Protein AF-A0A9R1GLZ3-F1 (afdb_monomer_lite)

Sequence (143 aa):
FGFINCVEELAMEYKHQEWQSCFQKQGLNPKPVMECYKSEHGHKLSLKYGRQTDALLPRHTSVPWVVVDSKPLYDNFGDFVAYICKAYKGRPPKICQHKQPGRGYPTARQAAEAGNRVGYNSGDFVLNDGVDDRTKRARANDN

Secondary structure (DSSP, 8-state):
-HHHHHHHHHHHTT-GGGTTHHHHHTT--HHHHHHHHHSHHHHHHHHHHHHHHHT-BSPP-SSS--EETTEE-GGGGGGHHHHHHHH--S---GGGG---SSS-PPPTTTS-------B----------TTHHHHHHTTSS--

pLDDT: mean 79.14, std 20.53, range [38.53, 98.12]

Structure (mmCIF, N/CA/C/O backbone):
data_AF-A0A9R1GLZ3-F1
#
_entry.id   AF-A0A9R1GLZ3-F1
#
loop_
_atom_site.group_PDB
_atom_site.id
_atom_site.type_symbol
_atom_site.label_atom_id
_atom_site.label_alt_id
_atom_site.label_comp_id
_atom_site.label_asym_id
_atom_site.label_entity_id
_atom_site.label_seq_id
_atom_site.pdbx_PDB_ins_code
_atom_site.Cartn_x
_atom_site.Cartn_y
_atom_site.Cartn_z
_atom_site.occupan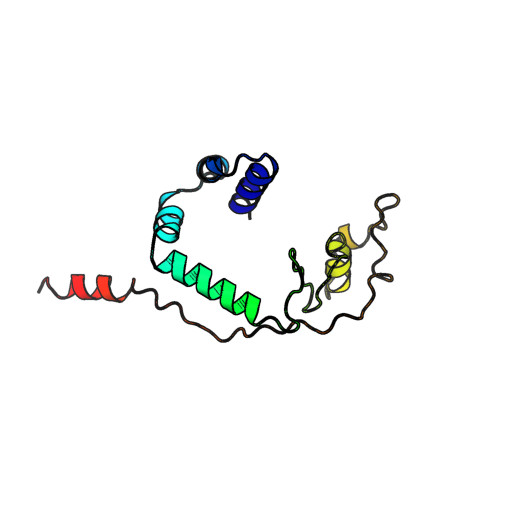cy
_atom_site.B_iso_or_equiv
_atom_site.auth_seq_id
_atom_site.auth_comp_id
_atom_site.auth_asym_id
_atom_site.auth_atom_id
_atom_site.pdbx_PDB_model_num
ATOM 1 N N . PHE A 1 1 ? -9.657 1.936 -3.158 1.00 87.50 1 PHE A N 1
ATOM 2 C CA . PHE A 1 1 ? -8.723 2.484 -2.152 1.00 87.50 1 PHE A CA 1
ATOM 3 C C . PHE A 1 1 ? -9.203 3.778 -1.476 1.00 87.50 1 PHE A C 1
ATOM 5 O O . PHE A 1 1 ? -8.446 4.324 -0.692 1.00 87.50 1 PHE A O 1
ATOM 12 N N . GLY A 1 2 ? -10.447 4.249 -1.679 1.00 95.25 2 GLY A N 1
ATOM 13 C CA . GLY A 1 2 ? -10.889 5.559 -1.160 1.00 95.25 2 GLY A CA 1
ATOM 14 C C . GLY A 1 2 ? -10.737 5.754 0.355 1.00 95.25 2 GLY A C 1
ATOM 15 O O . GLY A 1 2 ? -10.261 6.797 0.787 1.00 95.25 2 GLY A O 1
ATOM 16 N N . PHE A 1 3 ? -11.038 4.728 1.160 1.00 96.31 3 PHE A N 1
ATOM 17 C CA . PHE A 1 3 ? -10.836 4.790 2.612 1.00 96.31 3 PHE A CA 1
ATOM 18 C C . PHE A 1 3 ? -9.365 4.962 3.005 1.00 96.31 3 PHE A C 1
ATOM 20 O O . PHE A 1 3 ? -9.052 5.862 3.772 1.00 96.31 3 PHE A O 1
ATOM 27 N N . ILE A 1 4 ? -8.469 4.142 2.446 1.00 96.19 4 ILE A N 1
ATOM 28 C CA . ILE A 1 4 ? -7.028 4.218 2.730 1.00 96.19 4 ILE A CA 1
ATOM 29 C C . ILE A 1 4 ? -6.481 5.582 2.305 1.00 96.19 4 ILE A C 1
ATOM 31 O O . ILE A 1 4 ? -5.849 6.241 3.114 1.00 96.19 4 ILE A O 1
ATOM 35 N N . ASN A 1 5 ? -6.804 6.053 1.096 1.00 96.81 5 ASN A N 1
ATOM 36 C CA . ASN A 1 5 ? -6.349 7.364 0.623 1.00 96.81 5 ASN A CA 1
ATOM 37 C C . ASN A 1 5 ? -6.792 8.498 1.556 1.00 96.81 5 ASN A C 1
ATOM 39 O O . ASN A 1 5 ? -5.991 9.361 1.878 1.00 96.81 5 ASN A O 1
ATOM 43 N N . CYS A 1 6 ? -8.035 8.461 2.042 1.00 97.88 6 CYS A N 1
ATOM 44 C CA . CYS A 1 6 ? -8.518 9.438 3.014 1.00 97.88 6 CYS A CA 1
ATOM 45 C C . CYS A 1 6 ? -7.724 9.399 4.334 1.00 97.88 6 CYS A C 1
ATOM 47 O O . CYS A 1 6 ? -7.429 10.445 4.909 1.00 97.88 6 CYS A O 1
ATOM 49 N N . VAL A 1 7 ? -7.372 8.204 4.825 1.00 97.56 7 VAL A N 1
ATOM 50 C CA . VAL A 1 7 ? -6.553 8.056 6.040 1.00 97.56 7 VAL A CA 1
ATOM 51 C C . VAL A 1 7 ? -5.131 8.576 5.809 1.00 97.56 7 VAL A C 1
ATOM 53 O O . VAL A 1 7 ? -4.612 9.294 6.660 1.00 97.56 7 VAL A O 1
ATOM 56 N N . GLU A 1 8 ? -4.525 8.267 4.661 1.00 96.12 8 GLU A N 1
ATOM 57 C CA . GLU A 1 8 ? -3.194 8.759 4.278 1.00 96.12 8 GLU A CA 1
ATOM 58 C C . GLU A 1 8 ? -3.171 10.287 4.114 1.00 96.12 8 GLU A C 1
ATOM 60 O O . GLU A 1 8 ? -2.243 10.942 4.577 1.00 96.12 8 GLU A O 1
ATOM 65 N N . GLU A 1 9 ? -4.214 10.888 3.534 1.00 96.44 9 GLU A N 1
ATOM 66 C CA . GLU A 1 9 ? -4.362 12.349 3.452 1.00 96.44 9 GLU A CA 1
ATOM 67 C C . GLU A 1 9 ? -4.380 12.989 4.847 1.00 96.44 9 GLU A C 1
ATOM 69 O O . GLU A 1 9 ? -3.628 13.926 5.112 1.00 96.44 9 GLU A O 1
ATOM 74 N N . LEU A 1 10 ? -5.167 12.439 5.778 1.00 97.38 10 LEU A N 1
ATOM 75 C CA . LEU A 1 10 ? -5.166 12.902 7.170 1.00 97.38 10 LEU A CA 1
ATOM 76 C C . LEU A 1 10 ? -3.803 12.705 7.840 1.00 97.38 10 LEU A C 1
ATOM 78 O O . LEU A 1 10 ? -3.405 13.528 8.663 1.00 97.38 10 LEU A O 1
ATOM 82 N N . ALA A 1 11 ? -3.077 11.641 7.497 1.00 94.62 11 ALA A N 1
ATOM 83 C CA . ALA A 1 11 ? -1.736 11.415 8.011 1.00 94.62 11 ALA A CA 1
ATOM 84 C C . ALA A 1 11 ? -0.736 12.466 7.506 1.00 94.62 11 ALA A C 1
ATOM 86 O O . ALA A 1 11 ? 0.059 12.970 8.297 1.00 94.62 11 ALA A O 1
ATOM 87 N N . MET A 1 12 ? -0.824 12.855 6.232 1.00 94.62 12 MET A N 1
ATOM 88 C CA . MET A 1 12 ? -0.027 13.943 5.652 1.00 94.62 12 MET A CA 1
ATOM 89 C C . MET A 1 12 ? -0.351 15.309 6.273 1.00 94.62 12 MET A C 1
ATOM 91 O O . MET A 1 12 ? 0.517 16.175 6.349 1.00 94.62 12 MET A O 1
ATOM 95 N N . GLU A 1 13 ? -1.581 15.497 6.754 1.00 96.38 13 GLU A N 1
ATOM 96 C CA . GLU A 1 13 ? -2.011 16.682 7.507 1.00 96.38 13 GLU A CA 1
ATOM 97 C C . GLU A 1 13 ? -1.688 16.615 9.014 1.00 96.38 13 GLU A C 1
ATOM 99 O O . GLU A 1 13 ? -2.083 17.512 9.760 1.00 96.38 13 GLU A O 1
ATOM 104 N N . TYR A 1 14 ? -0.995 15.569 9.484 1.00 95.56 14 TYR A N 1
ATOM 105 C CA . TYR A 1 14 ? -0.711 15.304 10.905 1.00 95.56 14 TYR A CA 1
ATOM 106 C C . TYR A 1 14 ? -1.964 15.105 11.784 1.00 95.56 14 TYR A C 1
ATOM 108 O O . TYR A 1 14 ? -1.918 15.245 13.007 1.00 95.56 14 TYR A O 1
ATOM 116 N N . LYS A 1 15 ? -3.091 14.712 11.182 1.00 97.06 15 LYS A N 1
ATOM 117 C CA . LYS A 1 15 ? -4.390 14.459 11.834 1.00 97.06 15 LYS A CA 1
ATOM 118 C C . LYS A 1 15 ? -4.688 12.966 11.979 1.00 97.06 15 LYS A C 1
ATOM 120 O O . LYS A 1 15 ? -5.821 12.521 11.805 1.00 97.06 15 LYS A O 1
ATOM 125 N N . HIS A 1 16 ? -3.682 12.161 12.326 1.00 92.69 16 HIS A N 1
ATOM 126 C CA . HIS A 1 16 ? -3.804 10.694 12.394 1.00 92.69 16 HIS A CA 1
ATOM 127 C C . HIS A 1 16 ? -4.956 10.211 13.291 1.00 92.69 16 HIS A C 1
ATOM 129 O O . HIS A 1 16 ? -5.560 9.180 13.014 1.00 92.69 16 HIS A O 1
ATOM 135 N N . GLN A 1 17 ? -5.284 10.954 14.354 1.00 96.12 17 GLN A N 1
ATOM 136 C CA . GLN A 1 17 ? -6.359 10.598 15.290 1.00 96.12 17 GLN A CA 1
ATOM 137 C C . GLN A 1 17 ? -7.761 10.706 14.668 1.00 96.12 17 GLN A C 1
ATOM 139 O O . GLN A 1 17 ? -8.705 10.094 15.160 1.00 96.12 17 GLN A O 1
ATOM 144 N N . GLU A 1 18 ? -7.903 11.430 13.558 1.00 97.00 18 GLU A N 1
ATOM 145 C CA . GLU A 1 18 ? -9.182 11.669 12.888 1.00 97.00 18 GLU A CA 1
ATOM 146 C C . GLU A 1 18 ? -9.507 10.625 11.811 1.00 97.00 18 GLU A C 1
ATOM 148 O O . GLU A 1 18 ? -10.519 10.755 11.120 1.00 97.00 18 GLU A O 1
ATOM 153 N N . TRP A 1 19 ? -8.690 9.578 11.648 1.00 96.88 19 TRP A N 1
ATOM 154 C CA . TRP A 1 19 ? -8.826 8.585 10.571 1.00 96.88 19 TRP A CA 1
ATOM 155 C C . TRP A 1 19 ? -10.226 7.953 10.483 1.00 96.88 19 TRP A C 1
ATOM 157 O O . TRP A 1 19 ? -10.701 7.631 9.396 1.00 96.88 19 TRP A O 1
ATOM 167 N N . GLN A 1 20 ? -10.936 7.823 11.609 1.00 97.00 20 GLN A N 1
ATOM 168 C CA . GLN A 1 20 ? -12.301 7.289 11.642 1.00 97.00 20 GLN A CA 1
ATOM 169 C C . GLN A 1 20 ? -13.313 8.186 10.912 1.00 97.00 20 GLN A C 1
ATOM 171 O O . GLN A 1 20 ? -14.319 7.687 10.407 1.00 97.00 20 GLN A O 1
ATOM 176 N N . SER A 1 21 ? -13.043 9.489 10.772 1.00 97.44 21 SER A N 1
ATOM 177 C CA . SER A 1 21 ? -13.874 10.397 9.966 1.00 97.44 21 SER A CA 1
ATOM 178 C C . SER A 1 21 ? -13.963 9.958 8.496 1.00 97.44 21 SER A C 1
ATOM 180 O O . SER A 1 21 ? -14.943 10.260 7.810 1.00 97.44 21 SER A O 1
ATOM 182 N N . CYS A 1 22 ? -12.996 9.166 8.015 1.00 98.12 22 CYS A N 1
ATOM 183 C CA . CYS A 1 22 ? -13.013 8.607 6.66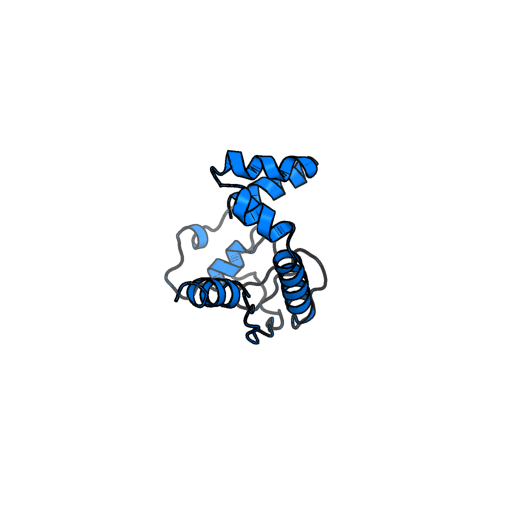9 1.00 98.12 22 CYS A CA 1
ATOM 184 C C . CYS A 1 22 ? -14.167 7.631 6.425 1.00 98.12 22 CYS A C 1
ATOM 186 O O . CYS A 1 22 ? -14.567 7.469 5.275 1.00 98.12 22 CYS A O 1
ATOM 188 N N . PHE A 1 23 ? -14.763 7.025 7.462 1.00 98.06 23 PHE A N 1
ATOM 189 C CA . PHE A 1 23 ? -15.967 6.207 7.279 1.00 98.06 23 PHE A CA 1
ATOM 190 C C . PHE A 1 23 ? -17.119 7.059 6.752 1.00 98.06 23 PHE A C 1
ATOM 192 O O . PHE A 1 23 ? -17.716 6.724 5.732 1.00 98.06 23 PHE A O 1
ATOM 199 N N . GLN A 1 24 ? -17.367 8.206 7.389 1.00 97.31 24 GLN A N 1
ATOM 200 C CA . GLN A 1 24 ? -18.404 9.140 6.963 1.00 97.31 24 GLN A CA 1
ATOM 201 C C . GLN A 1 24 ? -18.090 9.730 5.583 1.00 97.31 24 GLN A C 1
ATOM 203 O O . GLN A 1 24 ? -18.958 9.717 4.713 1.00 97.31 24 GLN A O 1
ATOM 208 N N . LYS A 1 25 ? -16.849 10.186 5.350 1.00 96.25 25 LYS A N 1
ATOM 209 C CA . LYS A 1 25 ? -16.428 10.762 4.055 1.00 96.25 25 LYS A CA 1
ATOM 210 C C . LYS A 1 25 ? -16.600 9.788 2.883 1.00 96.25 25 LYS A C 1
ATOM 212 O O . LYS A 1 25 ? -16.850 10.222 1.766 1.00 96.25 25 LYS A O 1
ATOM 217 N N . GLN A 1 26 ? -16.454 8.486 3.132 1.00 96.31 26 GLN A N 1
ATOM 218 C CA . GLN A 1 26 ? -16.576 7.439 2.115 1.00 96.31 26 GLN A CA 1
ATOM 219 C C . GLN A 1 26 ? -17.957 6.759 2.100 1.00 96.31 26 GLN A C 1
ATOM 221 O O . GLN A 1 26 ? -18.159 5.831 1.321 1.00 96.31 26 GLN A O 1
ATOM 226 N N . GLY A 1 27 ? -18.896 7.174 2.959 1.00 96.19 27 GLY A N 1
ATOM 227 C CA . GLY A 1 27 ? -20.215 6.539 3.071 1.00 96.19 27 GLY A CA 1
ATOM 228 C C . GLY A 1 27 ? -20.159 5.074 3.524 1.00 96.19 27 GLY A C 1
ATOM 229 O O . GLY A 1 27 ? -20.996 4.268 3.124 1.00 96.19 27 GLY A O 1
ATOM 230 N N . LEU A 1 28 ? -19.155 4.706 4.323 1.00 96.56 28 LEU A N 1
ATOM 231 C CA . LEU A 1 28 ? -18.924 3.339 4.785 1.00 96.56 28 LEU A CA 1
ATOM 232 C C . LEU A 1 28 ? -19.476 3.126 6.196 1.00 96.56 28 LEU A C 1
ATOM 234 O O . LEU A 1 28 ? -19.324 3.973 7.075 1.00 96.56 28 LEU A O 1
ATOM 238 N N . ASN A 1 29 ? -20.048 1.945 6.443 1.00 97.31 29 ASN A N 1
ATOM 239 C CA . ASN A 1 29 ? -20.391 1.520 7.797 1.00 97.31 29 ASN A CA 1
ATOM 240 C C . ASN A 1 29 ? -19.096 1.219 8.583 1.00 97.31 29 ASN A C 1
ATOM 242 O O . ASN A 1 29 ? -18.345 0.333 8.169 1.00 97.31 29 ASN A O 1
ATOM 246 N N . PRO A 1 30 ? -18.831 1.891 9.719 1.00 97.06 30 PRO A N 1
ATOM 247 C CA . PRO A 1 30 ? -17.621 1.657 10.503 1.00 97.06 30 PRO A CA 1
ATOM 248 C C . PRO A 1 30 ? -17.594 0.284 11.181 1.00 97.06 30 PRO A C 1
ATOM 250 O O . PRO A 1 30 ? -16.516 -0.248 11.441 1.00 97.06 30 PRO A O 1
ATOM 253 N N . LYS A 1 31 ? -18.760 -0.304 11.482 1.00 97.56 31 LYS A N 1
ATOM 254 C CA . LYS A 1 31 ? -18.870 -1.476 12.360 1.00 97.56 31 LYS A CA 1
ATOM 255 C C . LYS A 1 31 ? -18.005 -2.668 11.909 1.00 97.56 31 LYS A C 1
ATOM 257 O O . LYS A 1 31 ? -17.202 -3.110 12.727 1.00 97.56 31 LYS A O 1
ATOM 262 N N . PRO A 1 32 ? -18.051 -3.135 10.644 1.00 96.12 32 PRO A N 1
ATOM 263 C CA . PRO A 1 32 ? -17.273 -4.305 10.226 1.00 96.12 32 PRO A CA 1
ATOM 264 C C . PRO A 1 32 ? -15.756 -4.097 10.336 1.00 96.12 32 PRO A C 1
ATOM 266 O O . PRO A 1 32 ? -15.030 -4.984 10.781 1.00 96.12 32 PRO A O 1
ATOM 269 N N . VAL A 1 33 ? -15.266 -2.908 9.967 1.00 95.62 33 VAL A N 1
ATOM 270 C CA . VAL A 1 33 ? -13.831 -2.588 10.035 1.00 95.62 33 VAL A CA 1
ATOM 271 C C . VAL A 1 33 ? -13.385 -2.426 11.483 1.00 95.62 33 VAL A C 1
ATOM 273 O O . VAL A 1 33 ? -12.328 -2.927 11.850 1.00 95.62 33 VAL A O 1
ATOM 276 N N . MET A 1 34 ? -14.192 -1.776 12.323 1.00 96.88 34 MET A N 1
ATOM 277 C CA . MET A 1 34 ? -13.867 -1.567 13.734 1.00 96.88 34 MET A CA 1
ATOM 278 C C . MET A 1 34 ? -13.894 -2.863 14.545 1.00 96.88 34 MET A C 1
ATOM 280 O O . MET A 1 34 ? -13.046 -3.043 15.420 1.00 96.88 34 MET A O 1
ATOM 284 N N . GLU A 1 35 ? -14.837 -3.761 14.261 1.00 97.50 35 GLU A N 1
ATOM 285 C CA . GLU A 1 35 ? -14.875 -5.097 14.861 1.00 97.50 35 GLU A CA 1
ATOM 286 C C . GLU A 1 35 ? -13.645 -5.906 14.448 1.00 97.50 35 GLU A C 1
ATOM 288 O O . GLU A 1 35 ? -12.965 -6.451 15.313 1.00 97.50 35 GLU A O 1
ATOM 293 N N . CYS A 1 36 ? -13.284 -5.903 13.160 1.00 96.88 36 CYS A N 1
ATOM 294 C CA . CYS A 1 36 ? -12.063 -6.548 12.678 1.00 96.88 36 CYS A CA 1
ATOM 295 C C . CYS A 1 36 ? -10.805 -5.965 13.347 1.00 96.88 36 CYS A C 1
ATOM 297 O O . CYS A 1 36 ? -10.040 -6.713 13.955 1.00 96.88 36 CYS A O 1
ATOM 299 N N . TYR A 1 37 ? -10.640 -4.638 13.317 1.00 95.44 37 TYR A N 1
ATOM 300 C CA . TYR A 1 37 ? -9.490 -3.911 13.868 1.00 95.44 37 TYR A CA 1
ATOM 301 C C . TYR A 1 37 ? -9.238 -4.212 15.351 1.00 95.44 37 TYR A C 1
ATOM 303 O O . TYR A 1 37 ? -8.091 -4.349 15.766 1.00 95.44 37 TYR A O 1
ATOM 311 N N . LYS A 1 38 ? -10.305 -4.345 16.148 1.00 96.56 38 LYS A N 1
ATOM 312 C CA . LYS A 1 38 ? -10.220 -4.640 17.589 1.00 96.56 38 LYS A CA 1
ATOM 313 C C . LYS A 1 38 ? -10.164 -6.136 17.913 1.00 96.56 38 LYS A C 1
ATOM 315 O O . LYS A 1 38 ? -10.009 -6.494 19.078 1.00 96.56 38 LYS A O 1
ATOM 320 N N . SER A 1 39 ? -10.344 -7.005 16.923 1.00 97.00 39 SER A N 1
ATOM 321 C CA . SER A 1 39 ? -10.416 -8.451 17.127 1.00 97.00 39 SER A CA 1
ATOM 322 C C . SER A 1 39 ? -9.066 -9.146 16.957 1.00 97.00 39 SER A C 1
ATOM 324 O O . SER A 1 39 ? -8.123 -8.630 16.357 1.00 97.00 39 SER A O 1
ATOM 326 N N . GLU A 1 40 ? -9.017 -10.397 17.410 1.00 96.56 40 GLU A N 1
ATOM 327 C CA . GLU A 1 40 ? -7.902 -11.312 17.158 1.00 96.56 40 GLU A CA 1
ATOM 328 C C . GLU A 1 40 ? -7.679 -11.573 15.657 1.00 96.56 40 GLU A C 1
ATOM 330 O O . GLU A 1 40 ? -6.541 -11.754 15.221 1.00 96.56 40 GLU A O 1
ATOM 335 N N . HIS A 1 41 ? -8.736 -11.487 14.843 1.00 94.69 41 HIS A N 1
ATOM 336 C CA . HIS A 1 41 ? -8.627 -11.584 13.390 1.00 94.69 41 HIS A CA 1
ATOM 337 C C . HIS A 1 41 ? -7.815 -10.416 12.802 1.00 94.69 41 HIS A C 1
ATOM 339 O O . HIS A 1 41 ? -6.930 -10.642 11.977 1.00 94.69 41 HIS A O 1
ATOM 345 N N . GLY A 1 42 ? -8.034 -9.182 13.274 1.00 95.38 42 GLY A N 1
ATOM 346 C CA . GLY A 1 42 ? -7.226 -8.023 12.882 1.00 95.38 42 GLY A CA 1
ATOM 347 C C . GLY A 1 42 ? -5.745 -8.202 13.228 1.00 95.38 42 GLY A C 1
ATOM 348 O O . GLY A 1 42 ? -4.874 -7.950 12.398 1.00 95.38 42 GLY A O 1
ATOM 349 N N . HIS A 1 43 ? -5.448 -8.737 14.416 1.00 96.06 43 HIS A N 1
ATOM 350 C CA . HIS A 1 43 ? -4.073 -9.046 14.818 1.00 96.06 43 HIS A CA 1
ATOM 351 C C . HIS A 1 43 ? -3.421 -10.121 13.928 1.00 96.06 43 HIS A C 1
ATOM 353 O O . HIS A 1 43 ? -2.290 -9.947 13.466 1.00 96.06 43 HIS A O 1
ATOM 359 N N . LYS A 1 44 ? -4.145 -11.207 13.626 1.00 95.94 44 LYS A N 1
ATOM 360 C CA . LYS A 1 44 ? -3.693 -12.254 12.695 1.00 95.94 44 LYS A CA 1
ATOM 361 C C . LYS A 1 44 ? -3.390 -11.701 11.304 1.00 95.94 44 LYS A C 1
ATOM 363 O O . LYS A 1 44 ? -2.392 -12.105 10.705 1.00 95.94 44 LYS A O 1
ATOM 368 N N . LEU A 1 45 ? -4.212 -10.778 10.799 1.00 95.81 45 LEU A N 1
ATOM 369 C CA . LEU A 1 45 ? -3.964 -10.106 9.521 1.00 95.81 45 LEU A CA 1
ATOM 370 C C . LEU A 1 45 ? -2.653 -9.310 9.551 1.00 95.81 45 LEU A C 1
ATOM 372 O O . LEU A 1 45 ? -1.843 -9.459 8.637 1.00 95.81 45 LEU A O 1
ATOM 376 N N . SER A 1 46 ? -2.394 -8.542 10.613 1.00 95.00 46 SER A N 1
ATOM 377 C CA . SER A 1 46 ? -1.130 -7.807 10.765 1.00 95.00 46 SER A CA 1
ATOM 378 C C . SER A 1 46 ? 0.087 -8.738 10.772 1.00 95.00 46 SER A C 1
ATOM 380 O O . SER A 1 46 ? 1.052 -8.496 10.047 1.00 95.00 46 SER A O 1
ATOM 382 N N . LEU A 1 47 ? 0.033 -9.848 11.519 1.00 95.62 47 LEU A N 1
ATOM 383 C CA . LEU A 1 47 ? 1.110 -10.850 11.530 1.00 95.62 47 LEU A CA 1
ATOM 384 C C . LEU A 1 47 ? 1.302 -11.518 10.161 1.00 95.62 47 LEU A C 1
ATOM 386 O O . LEU A 1 47 ? 2.436 -11.781 9.756 1.00 95.62 47 LEU A O 1
ATOM 390 N N . LYS A 1 48 ? 0.208 -11.793 9.438 1.00 90.44 48 LYS A N 1
ATOM 391 C CA . LYS A 1 48 ? 0.248 -12.369 8.087 1.00 90.44 48 LYS A CA 1
ATOM 392 C C . LYS A 1 48 ? 0.998 -11.451 7.125 1.00 90.44 48 LYS A C 1
ATOM 394 O O . LYS A 1 48 ? 1.936 -11.908 6.474 1.00 90.44 48 LYS A O 1
ATOM 399 N N . TYR A 1 49 ? 0.619 -10.177 7.053 1.00 92.56 49 TYR A N 1
ATOM 400 C CA . TYR A 1 49 ? 1.271 -9.229 6.151 1.00 92.56 49 TYR A CA 1
ATOM 401 C C . TYR A 1 49 ? 2.716 -8.926 6.566 1.00 92.56 49 TYR A C 1
ATOM 403 O O . TYR A 1 49 ? 3.570 -8.797 5.692 1.00 92.56 49 TYR A O 1
ATOM 411 N N . GLY A 1 50 ? 3.026 -8.926 7.869 1.00 93.06 50 GLY A N 1
ATOM 412 C CA . GLY A 1 50 ? 4.408 -8.881 8.360 1.00 93.06 50 GLY A CA 1
ATOM 413 C C . GLY A 1 50 ? 5.257 -10.025 7.796 1.00 93.06 50 GLY A C 1
ATOM 414 O O . GLY A 1 50 ? 6.251 -9.782 7.119 1.00 93.06 50 GLY A O 1
ATOM 415 N N . ARG A 1 51 ? 4.798 -11.278 7.938 1.00 92.88 51 ARG A N 1
ATOM 416 C CA . ARG A 1 51 ? 5.499 -12.459 7.394 1.00 92.88 51 ARG A CA 1
ATOM 417 C C . ARG A 1 51 ? 5.643 -12.432 5.872 1.00 92.88 51 ARG A C 1
ATOM 419 O O . ARG A 1 51 ? 6.679 -12.839 5.358 1.00 92.88 51 ARG A O 1
ATOM 426 N N . GLN A 1 52 ? 4.621 -11.972 5.145 1.00 89.25 52 GLN A N 1
ATOM 427 C CA . GLN A 1 52 ? 4.701 -11.827 3.685 1.00 89.25 52 GLN A CA 1
ATOM 428 C C . GLN A 1 52 ? 5.752 -10.790 3.275 1.00 89.25 52 GLN A C 1
ATOM 430 O O . GLN A 1 52 ? 6.469 -11.000 2.299 1.00 89.25 52 GLN A O 1
ATOM 435 N N . THR A 1 53 ? 5.870 -9.710 4.045 1.00 90.88 53 THR A N 1
ATOM 436 C CA . THR A 1 53 ? 6.858 -8.649 3.821 1.00 90.88 53 THR A CA 1
ATOM 437 C C . THR A 1 53 ? 8.281 -9.115 4.174 1.00 90.88 53 THR A C 1
ATOM 439 O O . THR A 1 53 ? 9.225 -8.826 3.436 1.00 90.88 53 THR A O 1
ATOM 442 N N . ASP A 1 54 ? 8.447 -9.904 5.241 1.00 90.88 54 ASP A N 1
ATOM 443 C CA . ASP A 1 54 ? 9.734 -10.502 5.644 1.00 90.88 54 ASP A CA 1
ATOM 444 C C . ASP A 1 54 ? 10.232 -11.578 4.667 1.00 90.88 54 ASP A C 1
ATOM 446 O O . ASP A 1 54 ? 11.438 -11.807 4.531 1.00 90.88 54 ASP A O 1
ATOM 450 N N . ALA A 1 55 ? 9.295 -12.251 3.993 1.00 90.62 55 ALA A N 1
ATOM 451 C CA . ALA A 1 55 ? 9.560 -13.309 3.023 1.00 90.62 55 ALA A CA 1
ATOM 452 C C . ALA A 1 55 ? 9.838 -12.793 1.600 1.00 90.62 55 ALA A C 1
ATOM 454 O O . ALA A 1 55 ? 10.027 -13.609 0.695 1.00 90.62 55 ALA A O 1
ATOM 455 N N . LEU A 1 56 ? 9.850 -11.473 1.382 1.00 88.94 56 LEU A N 1
ATOM 456 C CA . LEU A 1 56 ? 10.223 -10.892 0.094 1.00 88.94 56 LEU A CA 1
ATOM 457 C C . LEU A 1 56 ? 11.645 -11.306 -0.291 1.00 88.94 56 LEU A C 1
ATOM 459 O O . LEU A 1 56 ? 12.575 -11.241 0.517 1.00 88.94 56 LEU A O 1
ATOM 463 N N . LEU A 1 57 ? 11.811 -11.709 -1.549 1.00 88.50 57 LEU A N 1
ATOM 464 C CA . LEU A 1 57 ? 13.107 -12.032 -2.140 1.00 88.50 57 LEU A CA 1
ATOM 465 C C . LEU A 1 57 ? 13.295 -11.207 -3.414 1.00 88.50 57 LEU A C 1
ATOM 467 O O . LEU A 1 57 ? 12.607 -11.505 -4.380 1.00 88.50 57 LEU A O 1
ATOM 471 N N . PRO A 1 58 ? 14.203 -10.218 -3.466 1.00 90.00 58 PRO A N 1
ATOM 472 C CA . PRO A 1 58 ? 15.073 -9.778 -2.376 1.00 90.00 58 PRO A CA 1
ATOM 473 C C . PRO A 1 58 ? 14.279 -9.164 -1.216 1.00 90.00 58 PRO A C 1
ATOM 475 O O . PRO A 1 58 ? 13.169 -8.664 -1.410 1.00 90.00 58 PRO A O 1
ATOM 478 N N . ARG A 1 59 ? 14.870 -9.183 -0.014 1.00 90.25 59 ARG A N 1
ATOM 479 C CA . ARG A 1 59 ? 14.301 -8.474 1.137 1.00 90.25 59 ARG A CA 1
ATOM 480 C C . ARG A 1 59 ? 14.195 -6.986 0.814 1.00 90.25 59 ARG A C 1
ATOM 482 O O . ARG A 1 59 ? 15.097 -6.425 0.190 1.00 90.25 59 ARG A O 1
ATOM 489 N N . HIS A 1 60 ? 13.103 -6.362 1.245 1.00 90.50 60 HIS A N 1
ATOM 490 C CA . HIS A 1 60 ? 12.928 -4.923 1.095 1.00 90.50 60 HIS A CA 1
ATOM 491 C C . HIS A 1 60 ? 13.977 -4.176 1.936 1.00 90.50 60 HIS A C 1
ATOM 493 O O . HIS A 1 60 ? 14.297 -4.589 3.049 1.00 90.50 60 HIS A O 1
ATOM 499 N N . THR A 1 61 ? 14.534 -3.093 1.397 1.00 90.44 61 THR A N 1
ATOM 500 C CA . THR A 1 61 ? 15.594 -2.302 2.055 1.00 90.44 61 THR A CA 1
ATOM 501 C C . THR A 1 61 ? 15.067 -1.031 2.711 1.00 90.44 61 THR A C 1
ATOM 503 O O . THR A 1 61 ? 15.670 -0.514 3.645 1.00 90.44 61 THR A O 1
ATOM 506 N N . SER A 1 62 ? 13.949 -0.518 2.209 1.00 89.81 62 SER A N 1
ATOM 507 C CA . SER A 1 62 ? 13.289 0.695 2.677 1.00 89.81 62 SER A CA 1
ATOM 508 C C . SER A 1 62 ? 11.826 0.682 2.237 1.00 89.81 62 SER A C 1
ATOM 510 O O . SER A 1 62 ? 11.430 -0.080 1.348 1.00 89.81 62 SER A O 1
ATOM 512 N N . VAL A 1 63 ? 11.019 1.525 2.880 1.00 91.56 63 VAL A N 1
ATOM 513 C CA . VAL A 1 63 ? 9.664 1.851 2.425 1.00 91.56 63 VAL A CA 1
ATOM 514 C C . VAL A 1 63 ? 9.671 3.224 1.737 1.00 91.56 63 VAL A C 1
ATOM 516 O O . VAL A 1 63 ? 10.416 4.101 2.179 1.00 91.56 63 VAL A O 1
ATOM 519 N N . PRO A 1 64 ? 8.856 3.435 0.686 1.00 92.25 64 PRO A N 1
ATOM 520 C CA . PRO A 1 64 ? 7.934 2.470 0.077 1.00 92.25 64 PRO A CA 1
ATOM 521 C C . PRO A 1 64 ? 8.645 1.391 -0.769 1.00 92.25 64 PRO A C 1
ATOM 523 O O . PRO A 1 64 ? 9.560 1.687 -1.532 1.00 92.25 64 PRO A O 1
ATOM 526 N N . TRP A 1 65 ? 8.179 0.136 -0.687 1.00 92.25 65 TRP A N 1
ATOM 527 C CA . TRP A 1 65 ? 8.658 -0.974 -1.526 1.00 92.25 65 TRP A CA 1
ATOM 528 C C . TRP A 1 65 ? 7.691 -1.229 -2.691 1.00 92.25 65 TRP A C 1
ATOM 530 O O . TRP A 1 65 ? 6.697 -1.943 -2.549 1.00 92.25 65 TRP A O 1
ATOM 540 N N . VAL A 1 66 ? 7.960 -0.617 -3.847 1.00 92.19 66 VAL A N 1
ATOM 541 C CA . VAL A 1 66 ? 7.089 -0.698 -5.034 1.00 92.19 66 VAL A CA 1
ATOM 542 C C . VAL A 1 66 ? 7.613 -1.733 -6.022 1.00 92.19 66 VAL A C 1
ATOM 544 O O . VAL A 1 66 ? 8.788 -1.708 -6.390 1.00 92.19 66 VAL A O 1
ATOM 547 N N . VAL A 1 67 ? 6.729 -2.621 -6.483 1.00 91.12 67 VAL A N 1
ATOM 548 C CA . VAL A 1 67 ? 7.062 -3.708 -7.412 1.00 91.12 67 VAL A CA 1
ATOM 549 C C . VAL A 1 67 ? 6.113 -3.695 -8.609 1.00 91.12 67 VAL A C 1
ATOM 551 O O . VAL A 1 67 ? 4.896 -3.679 -8.438 1.00 91.12 67 VAL A O 1
ATOM 554 N N . VAL A 1 68 ? 6.664 -3.739 -9.824 1.00 90.88 68 VAL A N 1
ATOM 555 C CA . VAL A 1 68 ? 5.908 -3.836 -11.085 1.00 90.88 68 VAL A CA 1
ATOM 556 C C . VAL A 1 68 ? 6.403 -5.049 -11.866 1.00 90.88 68 VAL A C 1
ATOM 558 O O . VAL A 1 68 ? 7.594 -5.149 -12.136 1.00 90.88 68 VAL A O 1
ATOM 561 N N . ASP A 1 69 ? 5.506 -5.977 -12.221 1.00 89.81 69 ASP A N 1
ATOM 562 C CA . ASP A 1 69 ? 5.843 -7.232 -12.928 1.00 89.81 69 ASP A CA 1
ATOM 563 C C . ASP A 1 69 ? 7.010 -7.992 -12.267 1.00 89.81 69 ASP A C 1
ATOM 565 O O . ASP A 1 69 ? 8.015 -8.338 -12.890 1.00 89.81 69 ASP A O 1
ATOM 569 N N . SER A 1 70 ? 6.902 -8.176 -10.946 1.00 88.06 70 SER A N 1
ATOM 570 C CA . SER A 1 70 ? 7.953 -8.756 -10.106 1.00 88.06 70 SER A CA 1
ATOM 571 C C . SER A 1 70 ? 9.292 -8.017 -10.183 1.00 88.06 70 SER A C 1
ATOM 573 O O . SER A 1 70 ? 10.307 -8.622 -9.892 1.00 88.06 70 SER A O 1
ATOM 575 N N . LYS A 1 71 ? 9.370 -6.738 -10.554 1.00 88.62 71 LYS A N 1
ATOM 576 C CA . LYS A 1 71 ? 10.620 -5.960 -10.503 1.00 88.62 71 LYS A CA 1
ATOM 577 C C . LYS A 1 71 ? 10.496 -4.839 -9.472 1.00 88.62 71 LYS A C 1
ATOM 579 O O . LYS A 1 71 ? 9.570 -4.034 -9.594 1.00 88.62 71 LYS A O 1
ATOM 584 N N . PRO A 1 72 ? 11.373 -4.784 -8.455 1.00 89.94 72 PRO A N 1
ATOM 585 C CA . PRO A 1 72 ? 11.346 -3.702 -7.483 1.00 89.94 72 PRO A CA 1
ATOM 586 C C . PRO A 1 72 ? 11.871 -2.414 -8.127 1.00 89.94 72 PRO A C 1
ATOM 588 O O . PRO A 1 72 ? 12.816 -2.456 -8.915 1.00 89.94 72 PRO A O 1
ATOM 591 N N . LEU A 1 73 ? 11.248 -1.276 -7.814 1.00 89.25 73 LEU A N 1
ATOM 592 C CA . LEU A 1 73 ? 11.604 0.019 -8.409 1.00 89.25 73 LEU A CA 1
ATOM 593 C C . LEU A 1 73 ? 12.663 0.794 -7.614 1.00 89.25 73 LEU A C 1
ATOM 595 O O . LEU A 1 73 ? 13.284 1.695 -8.180 1.00 89.25 73 LEU A O 1
ATOM 599 N N . TYR A 1 74 ? 12.886 0.438 -6.342 1.00 87.75 74 TYR A N 1
ATOM 600 C CA . TYR A 1 74 ? 13.752 1.186 -5.418 1.00 87.75 74 TYR A CA 1
ATOM 601 C C . TYR A 1 74 ? 13.432 2.687 -5.494 1.00 87.75 74 TYR A C 1
ATOM 603 O O . TYR A 1 74 ? 12.257 3.038 -5.528 1.00 87.75 74 TYR A O 1
ATOM 611 N N . ASP A 1 75 ? 14.434 3.559 -5.611 1.00 86.88 75 ASP A N 1
ATOM 612 C CA . ASP A 1 75 ? 14.267 5.018 -5.656 1.00 86.88 75 ASP A CA 1
ATOM 613 C C . ASP A 1 75 ? 13.500 5.530 -6.891 1.00 86.88 75 ASP A C 1
ATOM 615 O O . ASP A 1 75 ? 13.012 6.657 -6.899 1.00 86.88 75 ASP A O 1
ATOM 619 N N . ASN A 1 76 ? 13.312 4.697 -7.922 1.00 85.00 76 ASN A N 1
ATOM 620 C CA . ASN A 1 76 ? 12.543 5.059 -9.117 1.00 85.00 76 ASN A CA 1
ATOM 621 C C . ASN A 1 76 ? 11.028 4.864 -8.936 1.00 85.00 76 ASN A C 1
ATOM 623 O O . ASN A 1 76 ? 10.280 4.869 -9.917 1.00 85.00 76 ASN A O 1
ATOM 627 N N . PHE A 1 77 ? 10.544 4.663 -7.704 1.00 85.31 77 PHE A N 1
ATOM 628 C CA . PHE A 1 77 ? 9.117 4.460 -7.439 1.00 85.31 77 PHE A CA 1
ATOM 629 C C . PHE A 1 77 ? 8.246 5.642 -7.903 1.00 85.31 77 PHE A C 1
ATOM 631 O O . PHE A 1 77 ? 7.086 5.436 -8.259 1.00 85.31 77 PHE A O 1
ATOM 638 N N . GLY A 1 78 ? 8.794 6.863 -7.964 1.00 83.56 78 GLY A N 1
ATOM 639 C CA . GLY A 1 78 ? 8.097 8.039 -8.502 1.00 83.56 78 GLY A CA 1
ATOM 640 C C . GLY A 1 78 ? 7.685 7.879 -9.971 1.00 83.56 78 GLY A C 1
ATOM 641 O O . GLY A 1 78 ? 6.655 8.414 -10.385 1.00 83.56 78 GLY A O 1
ATOM 642 N N . ASP A 1 79 ? 8.419 7.051 -10.721 1.00 83.69 79 ASP A N 1
ATOM 643 C CA . ASP A 1 79 ? 8.226 6.793 -12.147 1.00 83.69 79 ASP A CA 1
ATOM 644 C C . ASP A 1 79 ? 7.336 5.577 -12.448 1.00 83.69 79 ASP A C 1
ATOM 646 O O . ASP A 1 79 ? 7.263 5.124 -13.593 1.00 83.69 79 ASP A O 1
ATOM 650 N N . PHE A 1 80 ? 6.627 5.030 -11.452 1.00 88.44 80 PHE A N 1
ATOM 651 C CA . PHE A 1 80 ? 5.929 3.741 -11.570 1.00 88.44 80 PHE A CA 1
ATOM 652 C C . PHE A 1 80 ? 4.971 3.636 -12.774 1.00 88.44 80 PHE A C 1
ATOM 654 O O . PHE A 1 80 ? 4.834 2.556 -13.348 1.00 88.44 80 PHE A O 1
ATOM 661 N N . VAL A 1 81 ? 4.356 4.741 -13.221 1.00 89.69 81 VAL A N 1
ATOM 662 C CA . VAL A 1 81 ? 3.500 4.772 -14.425 1.00 89.69 81 VAL A CA 1
ATOM 663 C C . VAL A 1 81 ? 4.273 4.343 -15.676 1.00 89.69 81 VAL A C 1
ATOM 665 O O . VAL A 1 81 ? 3.758 3.561 -16.474 1.00 89.69 81 VAL A O 1
ATOM 668 N N . ALA A 1 82 ? 5.520 4.795 -15.838 1.00 86.81 82 ALA A N 1
ATOM 669 C CA . ALA A 1 82 ? 6.366 4.410 -16.965 1.00 86.81 82 ALA A CA 1
ATOM 670 C C . ALA A 1 82 ? 6.678 2.904 -16.939 1.00 86.81 82 ALA A C 1
ATOM 672 O O . ALA A 1 82 ? 6.597 2.235 -17.973 1.00 86.81 82 ALA A O 1
ATOM 673 N N . TYR A 1 83 ? 6.956 2.354 -15.752 1.00 88.12 83 TYR A N 1
ATOM 674 C CA . TYR A 1 83 ? 7.188 0.920 -15.562 1.00 88.12 83 TYR A CA 1
ATOM 675 C C . TYR A 1 83 ? 5.927 0.089 -15.831 1.00 88.12 83 TYR A C 1
ATOM 677 O O . TYR A 1 83 ? 6.018 -0.940 -16.500 1.00 88.12 83 TYR A O 1
ATOM 685 N N . ILE A 1 84 ? 4.745 0.549 -15.399 1.00 91.44 84 ILE A N 1
ATOM 686 C CA . ILE A 1 84 ? 3.458 -0.096 -15.716 1.00 91.44 84 ILE A CA 1
ATOM 687 C C . ILE A 1 84 ? 3.237 -0.120 -17.227 1.00 91.44 84 ILE A C 1
ATOM 689 O O . ILE A 1 84 ? 2.956 -1.174 -17.792 1.00 91.44 84 ILE A O 1
ATOM 693 N N . CYS A 1 85 ? 3.393 1.025 -17.895 1.00 90.94 85 CYS A N 1
ATOM 694 C CA . CYS A 1 85 ? 3.216 1.132 -19.340 1.00 90.94 85 CYS A CA 1
ATOM 695 C C . CYS A 1 85 ? 4.166 0.213 -20.116 1.00 90.94 85 CYS A C 1
ATOM 697 O O . CYS A 1 85 ? 3.765 -0.365 -21.122 1.00 90.94 85 CYS A O 1
ATOM 699 N N . LYS A 1 86 ? 5.404 0.048 -19.635 1.00 88.19 86 LYS A N 1
ATOM 700 C CA . LYS A 1 86 ? 6.395 -0.868 -20.209 1.00 88.19 86 LYS A CA 1
ATOM 701 C C . LYS A 1 86 ? 6.043 -2.342 -19.982 1.00 88.19 86 LYS A C 1
ATOM 703 O O . LYS A 1 86 ? 6.246 -3.155 -20.878 1.00 88.19 86 LYS A O 1
ATOM 708 N N . ALA A 1 87 ? 5.532 -2.689 -18.802 1.00 90.69 87 ALA A N 1
ATOM 709 C CA . ALA A 1 87 ? 5.143 -4.057 -18.457 1.00 90.69 87 ALA A CA 1
ATOM 710 C C . ALA A 1 87 ? 3.813 -4.493 -19.105 1.00 90.69 87 ALA A C 1
ATOM 712 O O . ALA A 1 87 ? 3.510 -5.686 -19.177 1.00 90.69 87 ALA A O 1
ATOM 713 N N . TYR A 1 88 ? 3.003 -3.540 -19.573 1.00 90.12 88 TYR A N 1
ATOM 714 C CA . TYR A 1 88 ? 1.698 -3.815 -20.156 1.00 90.12 88 TYR A CA 1
ATOM 715 C C . TYR A 1 88 ? 1.818 -4.503 -21.524 1.00 90.12 88 TYR A C 1
ATOM 717 O O . TYR A 1 88 ? 2.265 -3.913 -22.502 1.00 90.12 88 TYR A O 1
ATOM 725 N N . LYS A 1 89 ? 1.369 -5.761 -21.605 1.00 91.12 89 LYS A N 1
ATOM 726 C CA . LYS A 1 89 ? 1.462 -6.597 -22.820 1.00 91.12 89 LYS A CA 1
ATOM 727 C C . LYS A 1 89 ? 0.335 -6.359 -23.836 1.00 91.12 89 LYS A C 1
ATOM 729 O O . LYS A 1 89 ? 0.390 -6.886 -24.941 1.00 91.12 89 LYS A O 1
ATOM 734 N N . GLY A 1 90 ? -0.710 -5.625 -23.450 1.00 90.50 90 GLY A N 1
ATOM 735 C CA . GLY A 1 90 ? -1.858 -5.319 -24.307 1.00 90.50 90 GLY A CA 1
ATOM 736 C C . GLY A 1 90 ? -1.687 -4.021 -25.097 1.00 90.50 90 GLY A C 1
ATOM 737 O O . GLY A 1 90 ? -0.608 -3.436 -25.144 1.00 90.50 90 GLY A O 1
ATOM 738 N N . ARG A 1 91 ? -2.785 -3.514 -25.676 1.00 90.81 91 ARG A N 1
ATOM 739 C CA . ARG A 1 91 ? -2.805 -2.188 -26.315 1.00 90.81 91 ARG A CA 1
ATOM 740 C C . ARG A 1 91 ? -2.701 -1.089 -25.247 1.00 90.81 91 ARG A C 1
ATOM 742 O O . ARG A 1 91 ? -3.665 -0.895 -24.504 1.00 90.81 91 ARG A O 1
ATOM 749 N N . PRO A 1 92 ? -1.587 -0.347 -25.168 1.00 86.19 92 PRO A N 1
ATOM 750 C CA . PRO A 1 92 ? -1.355 0.565 -24.060 1.00 86.19 92 PRO A CA 1
ATOM 751 C C . PRO A 1 92 ? -2.349 1.745 -24.082 1.00 86.19 92 PRO A C 1
ATOM 753 O O . PRO A 1 92 ? -2.595 2.320 -25.155 1.00 86.19 92 PRO A O 1
ATOM 756 N N . PRO A 1 93 ? -2.912 2.140 -22.921 1.00 89.00 93 PRO A N 1
ATOM 757 C CA . PRO A 1 93 ? -3.787 3.305 -22.818 1.00 89.00 93 PRO A CA 1
ATOM 758 C C . PRO A 1 93 ? -3.093 4.596 -23.275 1.00 89.00 93 PRO A C 1
ATOM 760 O O . PRO A 1 93 ? -1.866 4.680 -23.299 1.00 89.00 93 PRO A O 1
ATOM 763 N N . LYS A 1 94 ? -3.871 5.644 -23.579 1.00 88.19 94 LYS A N 1
ATOM 764 C CA . LYS A 1 94 ? -3.334 6.941 -24.045 1.00 88.19 94 LYS A CA 1
ATOM 765 C C . LYS A 1 94 ? -2.281 7.535 -23.103 1.00 88.19 94 LYS A C 1
ATOM 767 O O . LYS A 1 94 ? -1.317 8.123 -23.577 1.00 88.19 94 LYS A O 1
ATOM 772 N N . ILE A 1 95 ? -2.409 7.316 -21.790 1.00 85.19 95 ILE A N 1
ATOM 773 C CA . ILE A 1 95 ? -1.431 7.801 -20.805 1.00 85.19 95 ILE A CA 1
ATOM 774 C C . ILE A 1 95 ? -0.011 7.275 -21.063 1.00 85.19 95 ILE A C 1
ATOM 776 O O . ILE A 1 95 ? 0.955 8.000 -20.867 1.00 85.19 95 ILE A O 1
ATOM 780 N N . CYS A 1 96 ? 0.106 6.060 -21.604 1.00 87.44 96 CYS A N 1
ATOM 781 C CA . CYS A 1 96 ? 1.374 5.436 -21.973 1.00 87.44 96 CYS A CA 1
ATOM 782 C C . CYS A 1 96 ? 1.956 5.954 -23.295 1.00 87.44 96 CYS A C 1
ATOM 784 O O . CYS A 1 96 ? 3.086 5.625 -23.643 1.00 87.44 96 CYS A O 1
ATOM 786 N N . GLN A 1 97 ? 1.179 6.729 -24.053 1.00 77.44 97 GLN A N 1
ATOM 787 C CA . GLN A 1 97 ? 1.574 7.304 -25.339 1.00 77.44 97 GLN A CA 1
ATOM 788 C C . GLN A 1 97 ? 2.118 8.732 -25.171 1.00 77.44 97 GLN A C 1
ATOM 790 O O . GLN A 1 97 ? 2.766 9.253 -26.079 1.00 77.44 97 GLN A O 1
ATOM 795 N N . HIS A 1 98 ? 1.890 9.372 -24.017 1.00 62.09 98 HIS A N 1
ATOM 796 C CA . HIS A 1 98 ? 2.399 10.711 -23.750 1.00 62.09 98 HIS A CA 1
ATOM 797 C C . HIS A 1 98 ? 3.899 10.681 -23.428 1.00 62.09 98 HIS A C 1
ATOM 799 O O . HIS A 1 98 ? 4.317 10.214 -22.372 1.00 62.09 98 HIS A O 1
ATOM 805 N N . LYS A 1 99 ? 4.710 11.276 -24.310 1.00 54.59 99 LYS A N 1
ATOM 806 C CA . LYS A 1 99 ? 5.991 11.874 -23.917 1.00 54.59 99 LYS A CA 1
ATOM 807 C C . LYS A 1 99 ? 5.652 13.180 -23.208 1.00 54.59 99 LYS A C 1
ATOM 809 O O . LYS A 1 99 ? 5.334 14.144 -23.890 1.00 54.59 99 LYS A O 1
ATOM 814 N N . GLN A 1 100 ? 5.614 13.216 -21.881 1.00 45.19 100 GLN A N 1
ATOM 815 C CA . GLN A 1 100 ? 5.354 14.477 -21.181 1.00 45.19 100 GLN A CA 1
ATOM 816 C C . GLN A 1 100 ? 6.607 15.365 -21.276 1.00 45.19 100 GLN A C 1
ATOM 818 O O . GLN A 1 100 ? 7.646 14.982 -20.737 1.00 45.19 100 GLN A O 1
ATOM 823 N N . PRO A 1 101 ? 6.564 16.533 -21.946 1.00 38.53 101 PRO A N 1
ATOM 824 C CA . PRO A 1 101 ? 7.622 17.525 -21.838 1.00 38.53 101 PRO A CA 1
ATOM 825 C C . PRO A 1 101 ? 7.419 18.276 -20.513 1.00 38.53 101 PRO A C 1
ATOM 827 O O . PRO A 1 10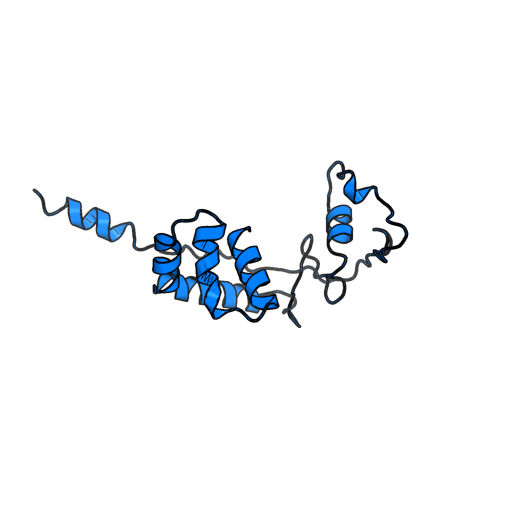1 ? 6.364 18.863 -20.292 1.00 38.53 101 PRO A O 1
ATOM 830 N N . GLY A 1 102 ? 8.409 18.256 -19.617 1.00 47.59 102 GLY A N 1
ATOM 831 C CA . GLY A 1 102 ? 8.435 19.141 -18.439 1.00 47.59 102 GLY A CA 1
ATOM 832 C C . GLY A 1 102 ? 7.970 18.556 -17.097 1.00 47.59 102 GLY A C 1
ATOM 833 O O . GLY A 1 102 ? 8.076 19.238 -16.084 1.00 47.59 102 GLY A O 1
ATOM 834 N N . ARG A 1 103 ? 7.548 17.288 -17.029 1.00 49.16 103 ARG A N 1
ATOM 835 C CA . ARG A 1 103 ? 7.710 16.476 -15.807 1.00 49.16 103 ARG A CA 1
ATOM 836 C C . ARG A 1 103 ? 8.760 15.435 -16.144 1.00 49.16 103 ARG A C 1
ATOM 838 O O . ARG A 1 103 ? 8.567 14.726 -17.123 1.00 49.16 103 ARG A O 1
ATOM 845 N N . GLY A 1 104 ? 9.865 15.390 -15.406 1.00 46.38 104 GLY A N 1
ATOM 846 C CA . GLY A 1 104 ? 11.040 14.558 -15.692 1.00 46.38 104 GLY A CA 1
ATOM 847 C C . GLY A 1 104 ? 10.820 13.047 -15.573 1.00 46.38 104 GLY A C 1
ATOM 848 O O . GLY A 1 104 ? 11.669 12.379 -15.008 1.00 46.38 104 GLY A O 1
ATOM 849 N N . TYR A 1 105 ? 9.714 12.513 -16.090 1.00 47.59 105 TYR A N 1
ATOM 850 C CA . TYR A 1 105 ? 9.500 11.081 -16.228 1.00 47.59 105 TYR A CA 1
ATOM 851 C C . TYR A 1 105 ? 10.352 10.583 -17.403 1.00 47.59 105 TYR A C 1
ATOM 853 O O . TYR A 1 105 ? 10.122 11.007 -18.546 1.00 47.59 105 TYR A O 1
ATOM 861 N N . PRO A 1 106 ? 11.335 9.697 -17.168 1.00 43.41 106 PRO A N 1
ATOM 862 C CA . PRO A 1 106 ? 12.115 9.098 -18.231 1.00 43.41 106 PRO A CA 1
ATOM 863 C C . PRO A 1 106 ? 11.201 8.317 -19.174 1.00 43.41 106 PRO A C 1
ATOM 865 O O . PRO A 1 106 ? 10.189 7.726 -18.790 1.00 43.41 106 PRO A O 1
ATOM 868 N N . THR A 1 107 ? 11.572 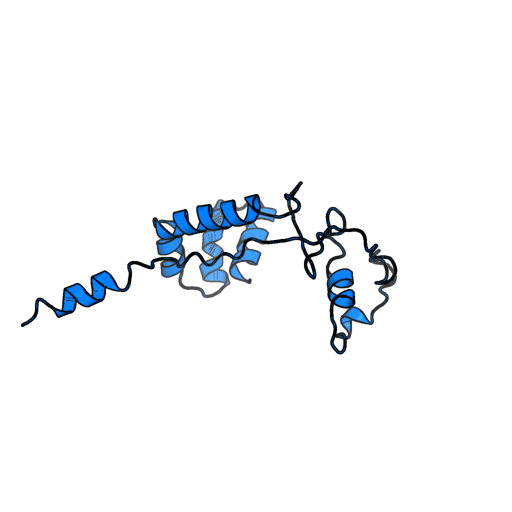8.288 -20.448 1.00 45.09 107 THR A N 1
ATOM 869 C CA . THR A 1 107 ? 10.889 7.438 -21.429 1.00 45.09 107 THR A CA 1
ATOM 870 C C . THR A 1 107 ? 10.970 5.967 -21.006 1.00 45.09 107 THR A C 1
ATOM 872 O O . THR A 1 107 ? 11.941 5.554 -20.379 1.00 45.09 107 THR A O 1
ATOM 875 N N . ALA A 1 108 ? 10.015 5.124 -21.419 1.00 46.44 108 ALA A N 1
ATOM 876 C CA . ALA A 1 108 ? 10.053 3.674 -21.160 1.00 46.44 108 ALA A CA 1
ATOM 877 C C . ALA A 1 108 ? 11.369 2.987 -21.613 1.00 46.44 108 ALA A C 1
ATOM 879 O O . ALA A 1 108 ? 11.703 1.901 -21.141 1.00 46.44 108 ALA A O 1
ATOM 880 N N . ARG A 1 109 ? 12.144 3.633 -22.501 1.00 44.97 109 ARG A N 1
ATOM 881 C CA . ARG A 1 109 ? 13.499 3.216 -22.903 1.00 44.97 109 ARG A CA 1
ATOM 882 C C . ARG A 1 109 ? 14.566 3.390 -21.812 1.00 44.97 109 ARG A C 1
ATOM 884 O O . ARG A 1 109 ? 15.571 2.698 -21.871 1.00 44.97 109 ARG A O 1
ATOM 891 N N . GLN A 1 110 ? 14.365 4.290 -20.852 1.00 48.19 110 GLN A N 1
ATOM 892 C CA . GLN A 1 110 ? 15.327 4.656 -19.800 1.00 48.19 110 GLN A CA 1
ATOM 893 C C . GLN A 1 110 ? 15.047 3.985 -18.447 1.00 48.19 110 GLN A C 1
ATOM 895 O O . GLN A 1 110 ? 15.905 4.020 -17.573 1.00 48.19 110 GLN A O 1
ATOM 900 N N . ALA A 1 111 ? 13.886 3.343 -18.280 1.00 52.09 111 ALA A N 1
ATOM 901 C CA . ALA A 1 111 ? 13.609 2.448 -17.160 1.00 52.09 111 ALA A CA 1
ATOM 902 C C . ALA A 1 111 ? 14.527 1.214 -17.263 1.00 52.09 111 ALA A C 1
ATOM 904 O O . ALA A 1 111 ? 14.183 0.225 -17.926 1.00 52.09 111 ALA A O 1
ATOM 905 N N . ALA A 1 112 ? 15.731 1.329 -16.700 1.00 51.22 112 ALA A N 1
ATOM 906 C CA . ALA A 1 112 ? 16.774 0.315 -16.735 1.00 51.22 112 ALA A CA 1
ATOM 907 C C . ALA A 1 112 ? 16.249 -1.032 -16.212 1.00 51.22 112 ALA A C 1
ATOM 909 O O . ALA A 1 112 ? 15.565 -1.116 -15.193 1.00 51.22 112 ALA A O 1
ATOM 910 N N . GLU A 1 113 ? 16.559 -2.104 -16.937 1.00 60.97 113 GLU A N 1
ATOM 911 C CA . GLU A 1 113 ? 16.231 -3.476 -16.558 1.00 60.97 113 GLU A CA 1
ATOM 912 C C . GLU A 1 113 ? 17.415 -4.092 -15.825 1.00 60.97 113 GLU A C 1
ATOM 914 O O . GLU A 1 113 ? 18.258 -4.744 -16.430 1.00 60.97 113 GLU A O 1
ATOM 919 N N . ALA A 1 114 ? 17.484 -3.877 -14.517 1.00 48.06 114 ALA A N 1
ATOM 920 C CA . ALA A 1 114 ? 18.445 -4.572 -13.665 1.00 48.06 114 ALA A CA 1
ATOM 921 C C . ALA A 1 114 ? 17.917 -4.680 -12.227 1.00 48.06 114 ALA A C 1
ATOM 923 O O . ALA A 1 114 ? 18.575 -4.290 -11.272 1.00 48.06 114 ALA A O 1
ATOM 924 N N . GLY A 1 115 ? 16.687 -5.169 -12.070 1.00 56.66 115 GLY A N 1
ATOM 925 C CA . GLY A 1 115 ? 16.163 -5.583 -10.771 1.00 56.66 115 GLY A CA 1
ATOM 926 C C . GLY A 1 115 ? 16.030 -7.098 -10.748 1.00 56.66 115 GLY A C 1
ATOM 927 O O . GLY A 1 115 ? 15.386 -7.660 -11.639 1.00 56.66 115 GLY A O 1
ATOM 928 N N . ASN A 1 116 ? 16.617 -7.761 -9.748 1.00 66.56 116 ASN A N 1
ATOM 929 C CA . ASN A 1 116 ? 16.296 -9.162 -9.476 1.00 66.56 116 ASN A CA 1
ATOM 930 C C . ASN A 1 116 ? 14.785 -9.290 -9.277 1.00 66.56 116 ASN A C 1
ATOM 932 O O . ASN A 1 116 ? 14.166 -8.437 -8.634 1.00 66.56 116 ASN A O 1
ATOM 936 N N . ARG A 1 117 ? 14.185 -10.340 -9.852 1.00 75.38 117 ARG A N 1
ATOM 937 C CA . ARG A 1 117 ? 12.741 -10.534 -9.736 1.00 75.38 117 ARG A CA 1
ATOM 938 C C . ARG A 1 117 ? 12.352 -10.723 -8.269 1.00 75.38 117 ARG A C 1
ATOM 940 O O . ARG A 1 117 ? 12.972 -11.528 -7.582 1.00 75.38 117 ARG A O 1
ATOM 947 N N . VAL A 1 118 ? 11.311 -10.019 -7.829 1.00 81.44 118 VAL A N 1
ATOM 948 C CA . VAL A 1 118 ? 10.681 -10.214 -6.530 1.00 81.44 118 VAL A CA 1
ATOM 949 C C . VAL A 1 118 ? 9.889 -11.514 -6.545 1.00 81.44 118 VAL A C 1
ATOM 951 O O . VAL A 1 118 ? 8.915 -11.656 -7.290 1.00 81.44 118 VAL A O 1
ATOM 954 N N . GLY A 1 119 ? 10.324 -12.457 -5.718 1.00 76.94 119 GLY A N 1
ATOM 955 C CA . GLY A 1 119 ? 9.565 -13.630 -5.323 1.00 76.94 119 GLY A CA 1
ATOM 956 C C . GLY A 1 119 ? 8.746 -13.349 -4.065 1.00 76.94 119 GLY A C 1
ATOM 957 O O . GLY A 1 119 ? 9.178 -12.614 -3.175 1.00 76.94 119 GLY A O 1
ATOM 958 N N . TYR A 1 120 ? 7.574 -13.975 -3.993 1.00 67.94 120 TYR A N 1
ATOM 959 C CA . TYR A 1 120 ? 6.705 -13.966 -2.823 1.00 67.94 120 TYR A CA 1
ATOM 960 C C . TYR A 1 120 ? 6.345 -15.411 -2.497 1.00 67.94 120 TYR A C 1
ATOM 962 O O . TYR A 1 120 ? 5.890 -16.145 -3.377 1.00 67.94 120 TYR A O 1
ATOM 970 N N . ASN A 1 121 ? 6.481 -15.813 -1.235 1.00 59.19 121 ASN A N 1
ATOM 971 C CA . ASN A 1 121 ? 5.866 -17.051 -0.772 1.00 59.19 121 ASN A CA 1
ATOM 972 C C . ASN A 1 121 ? 4.353 -16.816 -0.659 1.00 59.19 121 ASN A C 1
ATOM 974 O O . ASN A 1 121 ? 3.853 -16.431 0.393 1.00 59.19 121 ASN A O 1
ATOM 978 N N . SER A 1 122 ? 3.624 -17.031 -1.759 1.00 55.31 122 SER A N 1
ATOM 979 C CA . SER A 1 122 ? 2.150 -17.009 -1.782 1.00 55.31 122 SER A CA 1
ATOM 980 C C . SER A 1 122 ? 1.519 -18.243 -1.129 1.00 55.31 122 SER A C 1
ATOM 982 O O . SER A 1 122 ? 0.327 -18.448 -1.300 1.00 55.31 122 SER A O 1
ATOM 984 N N . GLY A 1 123 ? 2.291 -19.059 -0.395 1.00 51.88 123 GLY A N 1
ATOM 985 C CA . GLY A 1 123 ? 1.795 -20.265 0.267 1.00 51.88 123 GLY A CA 1
ATOM 986 C C . GLY A 1 123 ? 0.500 -19.984 1.030 1.00 51.88 123 GLY A C 1
ATOM 987 O O . GLY A 1 123 ? 0.491 -19.191 1.974 1.00 51.88 123 GLY A O 1
ATOM 988 N N . ASP A 1 124 ? -0.576 -20.606 0.551 1.00 48.97 124 ASP A N 1
ATOM 989 C CA . ASP A 1 124 ? -1.959 -20.426 0.973 1.00 48.97 124 ASP A CA 1
ATOM 990 C C . ASP A 1 124 ? -2.116 -20.658 2.479 1.00 48.97 124 ASP A C 1
ATOM 992 O O . ASP A 1 124 ? -2.235 -21.787 2.952 1.00 48.97 124 ASP A O 1
ATOM 996 N N . PHE A 1 125 ? -2.146 -19.579 3.260 1.00 50.00 125 PHE A N 1
ATOM 997 C CA . PHE A 1 125 ? -2.657 -19.651 4.623 1.00 50.00 125 PHE A CA 1
ATOM 998 C C . PHE A 1 125 ? -4.158 -19.366 4.588 1.00 50.00 125 PHE A C 1
ATOM 1000 O O . PHE A 1 125 ? -4.575 -18.205 4.479 1.00 50.00 125 PHE A O 1
ATOM 1007 N N . VAL A 1 126 ? -4.953 -20.438 4.672 1.00 53.75 126 VAL A N 1
ATOM 1008 C CA . VA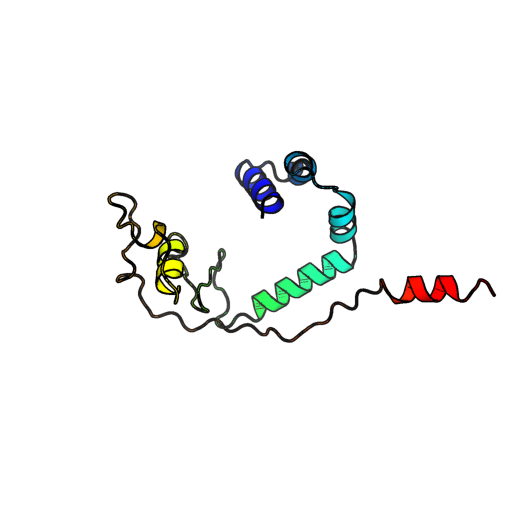L A 1 126 ? -6.395 -20.379 4.935 1.00 53.75 126 VAL A CA 1
ATOM 1009 C C . VAL A 1 126 ? -6.579 -19.654 6.263 1.00 53.75 126 VAL A C 1
ATOM 1011 O O . VAL A 1 126 ? -6.149 -20.129 7.316 1.00 53.75 126 VAL A O 1
ATOM 1014 N N . LEU A 1 127 ? -7.193 -18.472 6.219 1.00 49.16 127 LEU A N 1
ATOM 1015 C CA . LEU A 1 127 ? -7.735 -17.874 7.427 1.00 49.16 127 LEU A CA 1
ATOM 1016 C C . LEU A 1 127 ? -8.842 -18.827 7.871 1.00 49.16 127 LEU A C 1
ATOM 1018 O O . LEU A 1 127 ? -9.878 -18.919 7.219 1.00 49.16 127 LEU A O 1
ATOM 1022 N N . ASN A 1 128 ? -8.595 -19.604 8.925 1.00 46.72 128 ASN A N 1
ATOM 1023 C CA . ASN A 1 128 ? -9.669 -20.312 9.606 1.00 46.72 128 ASN A CA 1
ATOM 1024 C C . ASN A 1 128 ? -10.547 -19.243 10.257 1.00 46.72 128 ASN A C 1
ATOM 1026 O O . ASN A 1 128 ? -10.378 -18.888 11.426 1.00 46.72 128 ASN A O 1
ATOM 1030 N N . ASP A 1 129 ? -11.444 -18.683 9.455 1.00 47.44 129 ASP A N 1
ATOM 1031 C CA . ASP A 1 129 ? -12.522 -17.830 9.897 1.00 47.44 129 ASP A CA 1
ATOM 1032 C C . ASP A 1 129 ? -13.437 -18.737 10.715 1.00 47.44 129 ASP A C 1
ATOM 1034 O O . ASP A 1 129 ? -14.311 -19.419 10.186 1.00 47.44 129 ASP A O 1
ATOM 1038 N N . GLY A 1 130 ? -13.217 -18.791 12.032 1.00 44.62 130 GLY A N 1
ATOM 1039 C CA . GLY A 1 130 ? -14.045 -19.527 13.000 1.00 44.62 130 GLY A CA 1
ATOM 1040 C C . GLY A 1 130 ? -15.496 -19.019 13.100 1.00 44.62 130 GLY A C 1
ATOM 1041 O O . GLY A 1 130 ? -16.117 -19.102 14.159 1.00 44.62 130 GLY A O 1
ATOM 1042 N N . VAL A 1 131 ? -16.016 -18.443 12.017 1.00 50.94 131 VAL A N 1
ATOM 1043 C CA . VAL A 1 131 ? -17.383 -17.977 11.805 1.00 50.94 131 VAL A CA 1
ATOM 1044 C C . VAL A 1 131 ? -18.307 -19.148 11.421 1.00 50.94 131 VAL A C 1
ATOM 1046 O O . VAL A 1 131 ? -19.503 -19.076 11.699 1.00 50.94 131 VAL A O 1
ATOM 1049 N N . ASP A 1 132 ? -17.789 -20.265 10.885 1.00 46.44 132 ASP A N 1
ATOM 1050 C CA . ASP A 1 132 ? -18.637 -21.411 10.484 1.00 46.44 132 ASP A CA 1
ATOM 1051 C C . ASP A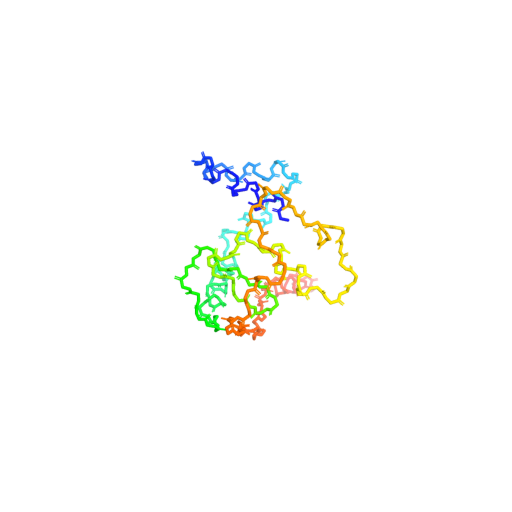 1 132 ? -19.031 -22.353 11.649 1.00 46.44 132 ASP A C 1
ATOM 1053 O O . ASP A 1 132 ? -20.098 -22.964 11.622 1.00 46.44 132 ASP A O 1
ATOM 1057 N N . ASP A 1 133 ? -18.249 -22.439 12.734 1.00 41.56 133 ASP A N 1
ATOM 1058 C CA . ASP A 1 133 ? -18.524 -23.434 13.794 1.00 41.56 133 ASP A CA 1
ATOM 1059 C C . ASP A 1 133 ? -19.574 -22.965 14.827 1.00 41.56 133 ASP A C 1
ATOM 1061 O O . ASP A 1 133 ? -20.353 -23.753 15.371 1.00 41.56 133 ASP A O 1
ATOM 1065 N N . ARG A 1 134 ? -19.694 -21.648 15.055 1.00 44.41 134 ARG A N 1
ATOM 1066 C CA . ARG A 1 134 ? -20.712 -21.107 15.979 1.00 44.41 134 ARG A CA 1
ATOM 1067 C C . ARG A 1 134 ? -22.127 -21.132 15.401 1.00 44.41 134 ARG A C 1
ATOM 1069 O O . ARG A 1 134 ? -23.081 -21.305 16.155 1.00 44.41 134 ARG A O 1
ATOM 1076 N N . THR A 1 135 ? -22.269 -21.032 14.081 1.00 42.41 135 THR A N 1
ATOM 1077 C CA . THR A 1 135 ? -23.582 -21.056 13.417 1.00 42.41 135 THR A CA 1
ATOM 1078 C C . THR A 1 135 ? -24.167 -22.471 13.333 1.00 42.41 135 THR A C 1
ATOM 1080 O O . THR A 1 135 ? -25.385 -22.638 13.377 1.00 42.41 135 THR A O 1
ATOM 1083 N N . LYS A 1 136 ? -23.323 -23.513 13.285 1.00 40.19 136 LYS A N 1
ATOM 1084 C CA . LYS A 1 136 ? -23.773 -24.917 13.284 1.00 40.19 136 LYS A CA 1
ATOM 1085 C C . LYS A 1 136 ? -24.190 -25.406 14.670 1.00 40.19 136 LYS A C 1
ATOM 1087 O O . LYS A 1 136 ? -25.173 -26.133 14.782 1.00 40.19 136 LYS A O 1
ATOM 1092 N N . ARG A 1 137 ? -23.518 -24.953 15.735 1.00 40.44 137 ARG A N 1
ATOM 1093 C CA . ARG A 1 137 ? -23.848 -25.360 17.111 1.00 40.44 137 ARG A CA 1
ATOM 1094 C C . ARG A 1 137 ? -25.149 -24.729 17.639 1.00 40.44 137 ARG A C 1
ATOM 1096 O O . ARG A 1 137 ? -25.794 -25.315 18.498 1.00 40.44 137 ARG A O 1
ATOM 1103 N N . ALA A 1 138 ? -25.580 -23.594 17.081 1.00 42.69 138 ALA A N 1
ATOM 1104 C CA . ALA A 1 138 ? -26.851 -22.952 17.433 1.00 42.69 138 ALA A CA 1
ATOM 1105 C C . ALA A 1 138 ? -28.097 -23.632 16.825 1.00 42.69 138 ALA A C 1
ATOM 1107 O O . ALA A 1 138 ? -29.187 -23.447 17.345 1.00 42.69 138 ALA A O 1
ATOM 1108 N N . ARG A 1 139 ? -27.960 -24.438 15.758 1.00 43.81 139 ARG A N 1
ATOM 1109 C CA . ARG A 1 139 ? -29.083 -25.186 15.147 1.00 43.81 139 ARG A CA 1
ATOM 1110 C C . ARG A 1 139 ? -29.271 -26.606 15.688 1.00 43.81 139 ARG A C 1
ATOM 1112 O O . ARG A 1 139 ? -30.219 -27.271 15.296 1.00 43.81 139 ARG A O 1
ATOM 1119 N N . ALA A 1 140 ? -28.366 -27.086 16.540 1.00 45.78 140 ALA A N 1
ATOM 1120 C CA . ALA A 1 140 ? -28.402 -28.452 17.066 1.00 45.78 140 ALA A CA 1
ATOM 1121 C C . ALA A 1 140 ? -29.063 -28.569 18.453 1.00 45.78 140 ALA A C 1
ATOM 1123 O O . ALA A 1 140 ? -29.244 -29.682 18.926 1.00 45.78 140 ALA A O 1
ATOM 1124 N N . ASN A 1 141 ? -29.419 -27.446 19.090 1.00 47.31 141 ASN A N 1
ATOM 1125 C CA . ASN A 1 141 ? -30.017 -27.416 20.433 1.00 47.31 141 ASN A CA 1
ATOM 1126 C C . ASN A 1 141 ? -31.532 -27.118 20.444 1.00 47.31 141 ASN A C 1
ATOM 1128 O O . ASN A 1 141 ? -32.092 -26.974 21.524 1.00 47.31 141 ASN A O 1
ATOM 1132 N N . ASP A 1 142 ? -32.181 -27.062 19.274 1.00 48.78 142 ASP A N 1
ATOM 1133 C CA . ASP A 1 142 ? -33.633 -26.853 19.122 1.00 48.78 142 ASP A CA 1
ATOM 1134 C C . ASP A 1 142 ? -34.332 -28.096 18.521 1.00 48.78 142 ASP A C 1
ATOM 1136 O O . ASP A 1 142 ? -35.121 -27.976 17.584 1.00 48.78 142 ASP A O 1
ATOM 1140 N N . ASN A 1 143 ? -34.024 -29.300 19.020 1.00 40.75 143 ASN A N 1
ATOM 1141 C CA . ASN A 1 143 ? -34.783 -30.526 18.719 1.00 40.75 143 ASN A CA 1
ATOM 1142 C C . ASN A 1 143 ? -34.868 -31.447 19.938 1.00 40.75 143 ASN A C 1
ATOM 1144 O O . ASN A 1 143 ? -33.792 -31.802 20.471 1.00 40.75 143 ASN A O 1
#

Foldseek 3Di:
DQLVVQCVVCVVVVNNVCSLVSCVVVVHDCVVVVCCCPDPNVVVVVVVVVVQQCQKVVRDPDPPFDADPQFTCVVNVVLVVLSNQLNDPDDGPVVLVDPDPPDPRDHNVPSDPDGDGIDTPPPDDPPPPVPPVVVVVVVVPPD

Organism: Triticum aestivum (NCBI:txid4565)

Radius of gyration: 21.34 Å; chains: 1; bounding box: 53×50×47 Å

InterPro domains:
  IPR004911 Gamma interferon inducible lysosomal thiol reductase GILT [PTHR13234] (1-104)